Protein AF-A0A5R8QBI2-F1 (afdb_m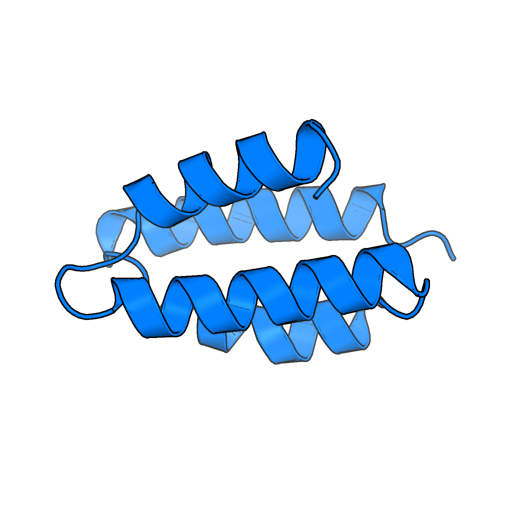onomer_lite)

pLDDT: mean 83.99, std 11.76, range [38.09, 94.25]

Structure (mmCIF, N/CA/C/O backbone):
data_AF-A0A5R8QBI2-F1
#
_entry.id   AF-A0A5R8QBI2-F1
#
loop_
_atom_site.group_PDB
_atom_site.id
_atom_site.type_symbol
_atom_site.label_atom_id
_atom_site.label_alt_id
_atom_site.label_comp_id
_atom_site.label_asym_id
_atom_site.label_entity_id
_atom_site.label_seq_id
_atom_site.pdbx_PDB_ins_code
_atom_site.Cartn_x
_atom_site.Cartn_y
_atom_site.Cartn_z
_atom_site.occupancy
_atom_site.B_iso_or_equiv
_atom_site.auth_seq_id
_atom_site.auth_comp_id
_atom_site.auth_asym_id
_atom_site.auth_atom_id
_atom_site.pdbx_PDB_model_num
ATOM 1 N N . MET A 1 1 ? 13.286 5.131 2.043 1.00 77.81 1 MET A N 1
ATOM 2 C CA . MET A 1 1 ? 12.158 5.500 1.165 1.00 77.81 1 MET A CA 1
ATOM 3 C C . MET A 1 1 ? 12.557 6.719 0.360 1.00 77.81 1 MET A C 1
ATOM 5 O O . MET A 1 1 ? 13.230 7.590 0.902 1.00 77.81 1 MET A O 1
ATOM 9 N N . ASN A 1 2 ? 12.190 6.766 -0.918 1.00 84.88 2 ASN A N 1
ATOM 10 C CA . ASN A 1 2 ? 12.261 8.005 -1.697 1.00 84.88 2 ASN A CA 1
ATOM 11 C C . ASN A 1 2 ? 11.019 8.889 -1.410 1.00 84.88 2 ASN A C 1
ATOM 13 O O . ASN A 1 2 ? 10.050 8.392 -0.831 1.00 84.88 2 ASN A O 1
ATOM 17 N N . PRO A 1 3 ? 11.010 10.175 -1.810 1.00 84.25 3 PRO A N 1
ATOM 18 C CA . PRO A 1 3 ? 9.887 11.074 -1.523 1.00 84.25 3 PRO A CA 1
ATOM 19 C C . PRO A 1 3 ? 8.526 10.588 -2.053 1.00 84.25 3 PRO A C 1
ATOM 21 O O . PRO A 1 3 ? 7.503 10.807 -1.410 1.00 84.25 3 PRO A O 1
ATOM 24 N N . GLY A 1 4 ? 8.495 9.891 -3.194 1.00 80.38 4 GLY A N 1
ATOM 25 C CA . GLY A 1 4 ? 7.258 9.329 -3.748 1.00 80.38 4 GLY A CA 1
ATOM 26 C C . GLY A 1 4 ? 6.715 8.160 -2.921 1.00 80.38 4 GLY A C 1
ATOM 27 O O . GLY A 1 4 ? 5.514 8.075 -2.676 1.00 80.38 4 GLY A O 1
ATOM 28 N N . GLN A 1 5 ? 7.603 7.293 -2.428 1.00 83.94 5 GLN A N 1
ATOM 29 C CA . GLN A 1 5 ? 7.249 6.188 -1.531 1.00 83.94 5 GLN A CA 1
ATOM 30 C C . GLN A 1 5 ? 6.709 6.701 -0.194 1.00 83.94 5 GLN A C 1
ATOM 32 O O . GLN A 1 5 ? 5.713 6.186 0.298 1.00 83.94 5 GLN A O 1
ATOM 37 N N . GLU A 1 6 ? 7.319 7.744 0.373 1.00 87.88 6 GLU A N 1
ATOM 38 C CA . GLU A 1 6 ? 6.844 8.359 1.618 1.00 87.88 6 GLU A CA 1
ATOM 39 C C . GLU A 1 6 ? 5.450 8.988 1.454 1.00 87.88 6 GLU A C 1
ATOM 41 O O . GLU A 1 6 ? 4.579 8.814 2.309 1.00 87.88 6 GLU A O 1
ATOM 46 N N . GLN A 1 7 ? 5.195 9.670 0.333 1.00 83.81 7 GLN A N 1
ATOM 47 C CA . GLN A 1 7 ? 3.865 10.204 0.026 1.00 83.81 7 GLN A CA 1
ATOM 48 C C . GLN A 1 7 ? 2.819 9.092 -0.094 1.00 83.81 7 GLN A C 1
ATOM 50 O O . GLN A 1 7 ? 1.748 9.191 0.506 1.00 83.81 7 GLN A O 1
ATOM 55 N N . PHE A 1 8 ? 3.137 8.017 -0.819 1.00 83.00 8 PHE A N 1
ATOM 56 C CA . PHE A 1 8 ? 2.234 6.877 -0.965 1.00 83.00 8 PHE A CA 1
ATOM 57 C C . PHE A 1 8 ? 1.995 6.153 0.365 1.00 83.00 8 PHE A C 1
ATOM 59 O O . PHE A 1 8 ? 0.865 5.778 0.669 1.00 83.00 8 PHE A O 1
ATOM 66 N N . PHE A 1 9 ? 3.034 6.012 1.190 1.00 89.50 9 PHE A N 1
ATOM 67 C CA . PHE A 1 9 ? 2.929 5.447 2.530 1.00 89.50 9 PHE A CA 1
ATOM 68 C C . PHE A 1 9 ? 1.915 6.215 3.376 1.00 89.50 9 PHE A C 1
ATOM 70 O O . PHE A 1 9 ? 0.946 5.637 3.863 1.00 89.50 9 PHE A O 1
ATOM 77 N N . ASN A 1 10 ? 2.100 7.531 3.499 1.00 90.25 10 ASN A N 1
ATOM 78 C CA . ASN A 1 10 ? 1.210 8.381 4.288 1.00 90.25 10 ASN A CA 1
ATOM 79 C C . ASN A 1 10 ? -0.224 8.370 3.742 1.00 90.25 10 ASN A C 1
ATOM 81 O O . ASN A 1 10 ? -1.177 8.355 4.520 1.00 90.25 10 ASN A O 1
ATOM 85 N N . PHE A 1 11 ? -0.374 8.327 2.415 1.00 86.81 11 PHE A N 1
ATOM 86 C CA . PHE A 1 11 ? -1.669 8.206 1.755 1.00 86.81 11 PHE A CA 1
ATOM 87 C C . PHE A 1 11 ? -2.385 6.908 2.152 1.00 86.81 11 PHE A C 1
ATOM 89 O O . PHE A 1 11 ? -3.484 6.967 2.696 1.00 86.81 11 PHE A O 1
ATOM 96 N N . ILE A 1 12 ? -1.752 5.743 1.967 1.00 86.12 12 ILE A N 1
ATOM 97 C CA . ILE A 1 12 ? -2.359 4.447 2.305 1.00 86.12 12 ILE A CA 1
ATOM 98 C C . ILE A 1 12 ? -2.657 4.350 3.800 1.00 86.12 12 ILE A C 1
ATOM 100 O O . ILE A 1 12 ? -3.757 3.939 4.165 1.00 86.12 12 ILE A O 1
ATOM 104 N N . MET A 1 13 ? -1.736 4.785 4.665 1.00 91.81 13 MET A N 1
ATOM 105 C CA . MET A 1 13 ? -1.933 4.768 6.118 1.00 91.81 13 MET A CA 1
ATOM 106 C C . MET A 1 13 ? -3.156 5.585 6.568 1.00 91.81 13 MET A C 1
ATOM 108 O O . MET A 1 13 ? -3.777 5.230 7.567 1.00 91.81 13 MET A O 1
ATOM 112 N N . GLY A 1 14 ? -3.565 6.616 5.818 1.00 91.31 14 GLY A N 1
ATOM 113 C CA . GLY A 1 14 ? -4.808 7.360 6.069 1.00 91.31 14 GLY A CA 1
ATOM 114 C C . GLY A 1 14 ? -6.097 6.560 5.813 1.00 91.31 14 GLY A C 1
ATOM 115 O O . GLY A 1 14 ? -7.142 6.850 6.405 1.00 91.31 14 GLY A O 1
ATOM 116 N N . PHE A 1 15 ? -6.025 5.524 4.975 1.00 91.56 15 PHE A N 1
ATOM 117 C CA . PHE A 1 15 ? -7.156 4.673 4.584 1.00 91.56 15 PHE A CA 1
ATOM 118 C C . PHE A 1 15 ? -7.174 3.307 5.273 1.00 91.56 15 PHE A C 1
ATOM 120 O O . PHE A 1 15 ? -8.152 2.564 5.144 1.00 91.56 15 PHE A O 1
ATOM 127 N N . VAL A 1 16 ? -6.119 2.972 6.016 1.00 93.88 16 VAL A N 1
ATOM 128 C CA . VAL A 1 16 ? -6.031 1.735 6.795 1.00 93.88 16 VAL A CA 1
ATOM 129 C C . VAL A 1 16 ? -7.115 1.714 7.875 1.00 93.88 16 VAL A C 1
ATOM 131 O O . VAL A 1 16 ? -7.433 2.725 8.507 1.00 93.88 16 VAL A O 1
ATOM 134 N N . ALA A 1 17 ? -7.738 0.551 8.051 1.00 92.81 17 ALA A N 1
ATOM 135 C CA . ALA A 1 17 ? -8.702 0.340 9.119 1.00 92.81 17 ALA A CA 1
ATOM 136 C C . ALA A 1 17 ? -7.988 0.302 10.486 1.00 92.81 17 ALA A C 1
ATOM 138 O O . ALA A 1 17 ? -6.886 -0.245 10.571 1.00 92.81 17 ALA A O 1
ATOM 139 N N . PRO A 1 18 ? -8.610 0.820 11.561 1.00 91.12 18 PRO A N 1
ATOM 140 C CA . PRO A 1 18 ? -8.014 0.781 12.894 1.00 91.12 18 PRO A CA 1
ATOM 141 C C . PRO A 1 18 ? -7.614 -0.640 13.313 1.00 91.12 18 PRO A C 1
ATOM 143 O O . PRO A 1 18 ? -8.404 -1.575 13.172 1.00 91.12 18 PRO A O 1
ATOM 146 N N . GLY A 1 19 ? -6.401 -0.805 13.841 1.00 92.81 19 GLY A N 1
ATOM 147 C CA . GLY A 1 19 ? -5.840 -2.096 14.258 1.00 92.81 19 GLY A CA 1
ATOM 148 C C . GLY A 1 19 ? -5.083 -2.860 13.163 1.00 92.81 19 GLY A C 1
ATOM 149 O O . GLY A 1 19 ? -4.553 -3.941 13.430 1.00 92.81 19 GLY A O 1
ATOM 150 N N . ASN A 1 20 ? -5.013 -2.322 11.942 1.00 94.25 20 ASN A N 1
ATOM 151 C CA . ASN A 1 20 ? -4.250 -2.893 10.827 1.00 94.25 20 ASN A CA 1
ATOM 152 C C . ASN A 1 20 ? -2.990 -2.086 10.465 1.00 94.25 20 ASN A C 1
ATOM 154 O O . ASN A 1 20 ? -2.301 -2.445 9.512 1.00 94.25 20 ASN A O 1
ATOM 158 N N . GLU A 1 21 ? -2.663 -1.027 11.207 1.00 92.44 21 GLU A N 1
ATOM 159 C CA . GLU A 1 21 ? -1.592 -0.069 10.902 1.00 92.44 21 GLU A CA 1
ATOM 160 C C . GLU A 1 21 ? -0.226 -0.747 10.782 1.00 92.44 21 GLU A C 1
ATOM 162 O O . GLU A 1 21 ? 0.502 -0.523 9.817 1.00 92.44 21 GLU A O 1
ATOM 167 N N . GLU A 1 22 ? 0.112 -1.620 11.731 1.00 93.62 22 GLU A N 1
ATOM 168 C CA . GLU A 1 22 ? 1.392 -2.334 11.728 1.00 93.62 22 GLU A CA 1
ATOM 169 C C . GLU A 1 22 ? 1.502 -3.296 10.538 1.00 93.62 22 GLU A C 1
ATOM 171 O O . GLU A 1 22 ? 2.518 -3.326 9.845 1.00 93.62 22 GLU A O 1
ATOM 176 N N . LYS A 1 23 ? 0.424 -4.031 10.240 1.00 93.12 23 LYS A N 1
ATOM 177 C CA . LYS A 1 23 ? 0.374 -4.944 9.089 1.00 93.12 23 LYS A CA 1
ATOM 178 C C . LYS A 1 23 ? 0.487 -4.187 7.772 1.00 93.12 23 LYS A C 1
ATOM 180 O O . LYS A 1 23 ? 1.196 -4.634 6.877 1.00 93.12 23 LYS A O 1
ATOM 185 N N . ALA A 1 24 ? -0.202 -3.053 7.657 1.00 91.81 24 ALA A N 1
ATOM 186 C CA . ALA A 1 24 ? -0.143 -2.208 6.473 1.00 91.81 24 ALA A CA 1
ATOM 187 C C . ALA A 1 24 ? 1.259 -1.628 6.281 1.00 91.81 24 ALA A C 1
ATOM 189 O O . ALA A 1 24 ? 1.772 -1.643 5.165 1.00 91.81 24 ALA A O 1
ATOM 190 N N . LYS A 1 25 ? 1.909 -1.201 7.370 1.00 93.00 25 LYS A N 1
ATOM 191 C CA . LYS A 1 25 ? 3.284 -0.705 7.338 1.00 93.00 25 LYS A CA 1
ATOM 192 C C . LYS A 1 25 ? 4.262 -1.752 6.803 1.00 93.00 25 LYS A C 1
ATOM 194 O O . LYS A 1 25 ? 4.958 -1.451 5.841 1.00 93.00 25 LYS A O 1
ATOM 199 N N . ILE A 1 26 ? 4.278 -2.958 7.377 1.00 93.75 26 ILE A N 1
ATOM 200 C CA . ILE A 1 26 ? 5.170 -4.051 6.936 1.00 93.75 26 ILE A CA 1
ATOM 201 C C . ILE A 1 26 ? 4.970 -4.327 5.443 1.00 93.75 26 ILE A C 1
ATOM 203 O O . ILE A 1 26 ? 5.917 -4.435 4.673 1.00 93.75 26 ILE A O 1
ATOM 207 N N . LEU A 1 27 ? 3.712 -4.380 5.019 1.00 91.06 27 LEU A N 1
ATOM 208 C CA . LEU A 1 27 ? 3.355 -4.746 3.659 1.00 91.06 27 LEU A CA 1
ATOM 209 C C . LEU A 1 27 ? 3.716 -3.651 2.635 1.00 91.06 27 LEU A C 1
ATOM 211 O O . LEU A 1 27 ? 4.112 -3.961 1.512 1.00 91.06 27 LEU A O 1
ATOM 215 N N . LEU A 1 28 ? 3.637 -2.375 3.024 1.00 90.31 28 LEU A N 1
ATOM 216 C CA . LEU A 1 28 ? 4.143 -1.254 2.226 1.00 90.31 28 LEU A CA 1
ATOM 217 C C . LEU A 1 28 ? 5.677 -1.227 2.182 1.00 90.31 28 LEU A C 1
ATOM 219 O O . LEU A 1 28 ? 6.243 -0.953 1.126 1.00 90.31 28 LEU A O 1
ATOM 223 N N . GLU A 1 29 ? 6.351 -1.535 3.292 1.00 91.19 29 GLU A N 1
ATOM 224 C CA . GLU A 1 29 ? 7.814 -1.650 3.343 1.00 91.19 29 GLU A CA 1
ATOM 225 C C . GLU A 1 29 ? 8.326 -2.750 2.399 1.00 91.19 29 GLU A C 1
ATOM 227 O O . GLU A 1 29 ? 9.255 -2.490 1.633 1.00 91.19 29 GLU A O 1
ATOM 232 N N . ASP A 1 30 ? 7.663 -3.911 2.358 1.00 90.19 30 ASP A N 1
ATOM 233 C CA . ASP A 1 30 ? 7.956 -4.988 1.400 1.00 90.19 30 ASP A CA 1
ATOM 234 C C . ASP A 1 30 ? 7.783 -4.519 -0.055 1.00 90.19 30 ASP A C 1
ATOM 236 O O . ASP A 1 30 ? 8.626 -4.792 -0.913 1.00 90.19 30 ASP A O 1
ATOM 240 N N . CYS A 1 31 ? 6.719 -3.759 -0.347 1.00 87.12 31 CYS A N 1
ATOM 241 C CA . CYS A 1 31 ? 6.510 -3.185 -1.679 1.00 87.12 31 CYS A CA 1
ATOM 242 C C . CYS A 1 31 ? 7.631 -2.211 -2.062 1.00 87.12 31 CYS A C 1
ATOM 244 O O . CYS A 1 31 ? 8.116 -2.231 -3.192 1.00 87.12 31 CYS A O 1
ATOM 246 N N . PHE A 1 32 ? 8.058 -1.351 -1.137 1.00 88.69 32 PHE A N 1
ATOM 247 C CA . PHE A 1 32 ? 9.122 -0.384 -1.398 1.00 88.69 32 PHE A CA 1
ATOM 248 C C . PHE A 1 32 ? 10.493 -1.040 -1.542 1.00 88.69 32 PHE A C 1
ATOM 250 O O . PHE A 1 32 ? 11.303 -0.554 -2.333 1.00 88.69 32 PHE A O 1
ATOM 257 N N . ALA A 1 33 ? 10.744 -2.134 -0.820 1.00 89.88 33 ALA A N 1
ATOM 258 C CA . ALA A 1 33 ? 11.934 -2.954 -1.005 1.00 89.88 33 ALA A CA 1
ATOM 259 C C . ALA A 1 33 ? 11.974 -3.533 -2.428 1.00 89.88 33 ALA A C 1
ATOM 261 O O . ALA A 1 33 ? 12.960 -3.304 -3.130 1.00 89.88 33 ALA A O 1
ATOM 262 N N . ALA A 1 34 ? 10.868 -4.132 -2.888 1.00 87.81 34 ALA A N 1
ATOM 263 C CA . ALA A 1 34 ? 10.732 -4.651 -4.251 1.00 87.81 34 ALA A CA 1
ATOM 264 C C . ALA A 1 34 ? 10.853 -3.551 -5.329 1.00 87.81 34 ALA A C 1
ATOM 266 O O . ALA A 1 34 ? 11.343 -3.761 -6.436 1.00 87.81 34 ALA A O 1
ATOM 267 N N . GLN A 1 35 ? 10.406 -2.326 -5.045 1.00 83.62 35 GLN A N 1
ATOM 268 C CA . GLN A 1 35 ? 10.613 -1.207 -5.973 1.00 83.62 35 GLN A CA 1
ATOM 269 C C . GLN A 1 35 ? 12.081 -0.780 -6.043 1.00 83.62 35 GLN A C 1
ATOM 271 O O . GLN A 1 35 ? 12.559 -0.391 -7.105 1.00 83.62 35 GLN A O 1
ATOM 276 N N . ASN A 1 36 ? 12.789 -0.822 -4.915 1.00 86.56 36 ASN A N 1
ATOM 277 C CA . ASN A 1 36 ? 14.175 -0.379 -4.822 1.00 86.56 36 ASN A CA 1
ATOM 278 C C . ASN A 1 36 ? 15.167 -1.412 -5.379 1.00 86.56 36 ASN A C 1
ATOM 280 O O . ASN A 1 36 ? 16.219 -1.026 -5.881 1.00 86.56 36 ASN A O 1
ATOM 284 N N . ASP A 1 37 ? 14.844 -2.703 -5.294 1.00 87.75 37 ASP A N 1
ATOM 285 C CA . ASP A 1 37 ? 15.642 -3.782 -5.891 1.00 87.75 37 ASP A CA 1
ATOM 286 C C . ASP A 1 37 ? 15.298 -4.052 -7.372 1.00 87.75 37 ASP A C 1
ATOM 288 O O . ASP A 1 37 ? 16.017 -4.790 -8.047 1.00 87.75 37 ASP A O 1
ATOM 292 N N . GLY A 1 38 ? 14.240 -3.417 -7.891 1.00 84.81 38 GLY A N 1
ATOM 293 C CA . GLY A 1 38 ? 13.779 -3.571 -9.270 1.00 84.81 38 GLY A CA 1
ATOM 294 C C . GLY A 1 38 ? 12.944 -4.831 -9.527 1.00 84.81 38 GLY A C 1
ATOM 295 O O . GLY A 1 38 ? 12.736 -5.183 -10.685 1.00 84.81 38 GLY A O 1
ATOM 296 N N . THR A 1 39 ? 12.458 -5.511 -8.485 1.00 84.44 39 THR A N 1
AT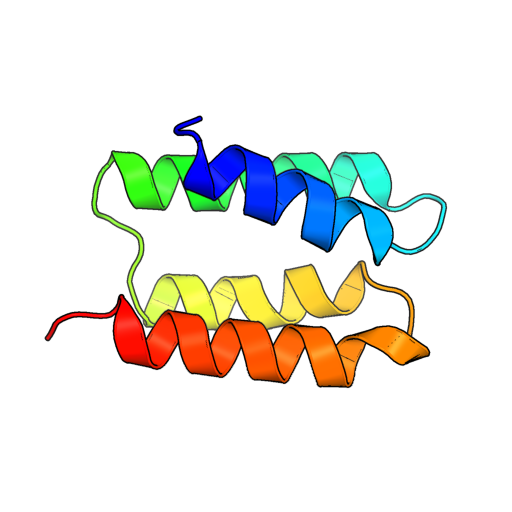OM 297 C CA . THR A 1 39 ? 11.622 -6.723 -8.575 1.00 84.44 39 THR A CA 1
ATOM 298 C C . THR A 1 39 ? 10.122 -6.454 -8.446 1.00 84.44 39 THR A C 1
ATOM 300 O O . THR A 1 39 ? 9.320 -7.388 -8.481 1.00 84.44 39 THR A O 1
ATOM 303 N N . PHE A 1 40 ? 9.710 -5.188 -8.339 1.00 83.50 40 PHE A N 1
ATOM 304 C CA . PHE A 1 40 ? 8.303 -4.787 -8.324 1.00 83.50 40 PHE A CA 1
ATOM 305 C C . PHE A 1 40 ? 7.645 -5.002 -9.697 1.00 83.50 40 PHE A C 1
ATOM 307 O O . PHE A 1 40 ? 7.543 -4.089 -10.516 1.00 83.50 40 PHE A O 1
ATOM 314 N N . SER A 1 41 ? 7.218 -6.238 -9.952 1.00 83.12 41 SER A N 1
ATOM 315 C CA . SER A 1 41 ? 6.561 -6.668 -11.187 1.00 83.12 41 SER A CA 1
ATOM 316 C C . SER A 1 41 ? 5.032 -6.584 -11.098 1.00 83.12 41 SER A C 1
ATOM 318 O O . SER A 1 41 ? 4.457 -6.420 -10.019 1.00 83.12 41 SER A O 1
ATOM 320 N N . ALA A 1 42 ? 4.351 -6.752 -12.238 1.00 80.88 42 ALA A N 1
ATOM 321 C CA . ALA A 1 42 ? 2.896 -6.924 -12.257 1.00 80.88 42 ALA A CA 1
ATOM 322 C C . ALA A 1 42 ? 2.442 -8.114 -11.401 1.00 80.88 42 ALA A C 1
ATOM 324 O O . ALA A 1 42 ? 1.479 -7.984 -10.657 1.00 80.88 42 ALA A O 1
ATOM 325 N N . GLU A 1 43 ? 3.160 -9.237 -11.446 1.00 84.75 43 GLU A N 1
ATOM 326 C CA . GLU A 1 43 ? 2.832 -10.433 -10.658 1.00 84.75 43 GLU A CA 1
ATOM 327 C C . GLU A 1 43 ? 2.948 -10.157 -9.152 1.00 84.75 43 GLU A C 1
ATOM 329 O O . GLU A 1 43 ? 2.099 -10.578 -8.363 1.00 84.75 43 GLU A O 1
ATOM 334 N N . PHE A 1 44 ? 3.972 -9.398 -8.744 1.00 84.94 44 PHE A N 1
ATOM 335 C CA . PHE A 1 44 ? 4.114 -8.952 -7.361 1.00 84.94 44 PHE A CA 1
ATOM 336 C C . PHE A 1 44 ? 2.946 -8.045 -6.953 1.00 84.94 44 PHE A C 1
ATOM 338 O O . PHE A 1 44 ? 2.353 -8.230 -5.885 1.00 84.94 44 PHE A O 1
ATOM 345 N N . LEU A 1 45 ? 2.572 -7.101 -7.823 1.00 83.06 45 LEU A N 1
ATOM 346 C CA . LEU A 1 45 ? 1.437 -6.212 -7.600 1.00 83.06 45 LEU A CA 1
ATOM 347 C C . LEU A 1 45 ? 0.119 -6.994 -7.479 1.00 83.06 45 LEU A C 1
ATOM 349 O O . LEU A 1 45 ? -0.659 -6.735 -6.560 1.00 83.06 45 LEU A O 1
ATOM 353 N N . GLU A 1 46 ? -0.131 -7.977 -8.343 1.00 84.75 46 GLU A N 1
ATOM 354 C CA . GLU A 1 46 ? -1.317 -8.840 -8.284 1.00 84.75 46 GLU A CA 1
ATOM 355 C C . GLU A 1 46 ? -1.365 -9.656 -6.986 1.00 84.75 46 GLU A C 1
ATOM 357 O O . GLU A 1 46 ? -2.422 -9.769 -6.362 1.00 84.75 46 GLU A O 1
ATOM 362 N N . ALA A 1 47 ? -0.219 -10.167 -6.527 1.00 88.19 47 ALA A N 1
ATOM 363 C CA . ALA A 1 47 ? -0.126 -10.936 -5.288 1.00 88.19 47 ALA A CA 1
ATOM 364 C C . ALA A 1 47 ? -0.354 -10.084 -4.026 1.00 88.19 47 ALA A C 1
ATOM 366 O O . ALA A 1 47 ? -0.864 -10.587 -3.015 1.00 88.19 47 ALA A O 1
ATOM 367 N N . ILE A 1 48 ? 0.033 -8.804 -4.054 1.00 86.62 48 ILE A N 1
ATOM 368 C CA . ILE A 1 48 ? -0.023 -7.920 -2.883 1.00 86.62 48 ILE A CA 1
ATOM 369 C C . ILE A 1 48 ? -1.298 -7.069 -2.813 1.00 86.62 48 ILE A C 1
ATOM 371 O O . ILE A 1 48 ? -1.775 -6.778 -1.715 1.00 86.62 48 ILE A O 1
ATOM 375 N N . SER A 1 49 ? -1.915 -6.754 -3.955 1.00 86.31 49 SER A N 1
ATOM 376 C CA . SER A 1 49 ? -3.176 -6.002 -4.060 1.00 86.31 49 SER A CA 1
ATOM 377 C C . SER A 1 49 ? -4.299 -6.497 -3.141 1.00 86.31 49 SER A C 1
ATOM 379 O O . SER A 1 49 ? -4.813 -5.692 -2.359 1.00 86.31 49 SER A O 1
ATOM 381 N N . PRO A 1 50 ? -4.680 -7.793 -3.128 1.00 90.00 50 PRO A N 1
ATOM 382 C CA . PRO A 1 50 ? -5.747 -8.266 -2.245 1.00 90.00 50 PRO A CA 1
ATOM 383 C C . PRO A 1 50 ? -5.386 -8.128 -0.760 1.00 90.00 50 PRO A C 1
ATOM 385 O O . PRO A 1 50 ? -6.273 -7.932 0.070 1.00 90.00 50 PRO A O 1
ATOM 388 N N . LYS A 1 51 ? -4.092 -8.183 -0.415 1.00 91.06 51 LYS A N 1
ATOM 389 C CA . LYS A 1 51 ? -3.623 -8.012 0.963 1.00 91.06 51 LYS A CA 1
ATOM 390 C C . LYS A 1 51 ? -3.711 -6.554 1.406 1.00 91.06 51 LYS A C 1
ATOM 392 O O . LYS A 1 51 ? -4.180 -6.311 2.510 1.00 91.06 51 LYS A O 1
ATOM 397 N N . ILE A 1 52 ? -3.333 -5.598 0.549 1.00 87.69 52 ILE A N 1
ATOM 398 C CA . ILE A 1 52 ? -3.527 -4.164 0.822 1.00 87.69 52 ILE A CA 1
ATOM 399 C C . ILE A 1 52 ? -5.014 -3.886 1.019 1.00 87.69 52 ILE A C 1
ATOM 401 O O . ILE A 1 52 ? -5.399 -3.378 2.067 1.00 87.69 52 ILE A O 1
ATOM 405 N N . LEU A 1 53 ? -5.863 -4.300 0.073 1.00 89.19 53 LEU A N 1
ATOM 406 C CA . LEU A 1 53 ? -7.307 -4.057 0.135 1.00 89.19 53 LEU A CA 1
ATOM 407 C C . LEU A 1 53 ? -7.967 -4.652 1.386 1.00 89.19 53 LEU A C 1
ATOM 409 O O . LEU A 1 53 ? -8.920 -4.073 1.898 1.00 89.19 53 LEU A O 1
ATOM 413 N N . ALA A 1 54 ? -7.472 -5.774 1.913 1.00 92.38 54 ALA A N 1
ATOM 414 C CA . ALA A 1 54 ? -7.992 -6.369 3.145 1.00 92.38 54 ALA A CA 1
ATOM 415 C C . ALA A 1 54 ? -7.724 -5.522 4.404 1.00 92.38 54 ALA A C 1
ATOM 417 O O . ALA A 1 54 ? -8.451 -5.656 5.387 1.00 92.38 54 ALA A O 1
ATOM 418 N N . LEU A 1 55 ? -6.704 -4.658 4.382 1.00 92.00 55 LEU A N 1
ATOM 419 C CA . LEU A 1 55 ? -6.280 -3.848 5.528 1.00 92.00 55 LEU A CA 1
ATOM 420 C C . LEU A 1 55 ? -6.947 -2.466 5.572 1.00 92.00 55 LEU A C 1
ATOM 422 O O . LEU A 1 55 ? -6.889 -1.794 6.602 1.00 92.00 55 LEU A O 1
ATOM 426 N N . LEU A 1 56 ? -7.591 -2.049 4.482 1.00 91.62 56 LEU A N 1
ATOM 427 C CA . LEU A 1 56 ? -8.243 -0.745 4.355 1.00 91.62 56 LEU A CA 1
ATOM 428 C C . LEU A 1 56 ? -9.663 -0.744 4.917 1.00 91.62 56 LEU A C 1
ATOM 430 O O . LEU A 1 56 ? -10.337 -1.777 4.967 1.00 91.62 56 LEU A O 1
ATOM 434 N N . LYS A 1 57 ? -10.153 0.450 5.262 1.00 91.25 57 LYS A N 1
ATOM 435 C CA . LYS A 1 57 ? -11.580 0.671 5.527 1.00 91.25 57 LYS A CA 1
ATOM 436 C C . LYS A 1 57 ? -12.384 0.348 4.268 1.00 91.25 57 LYS A C 1
ATOM 438 O O . LYS A 1 57 ? -11.989 0.725 3.166 1.00 91.25 57 LYS A O 1
ATOM 443 N N . GLU A 1 58 ? -13.523 -0.321 4.444 1.00 89.56 58 GLU A N 1
ATOM 444 C CA . GLU A 1 58 ? -14.418 -0.762 3.359 1.00 89.56 58 GLU A CA 1
ATOM 445 C C . GLU A 1 58 ? -14.728 0.356 2.352 1.00 89.56 58 GLU A C 1
ATOM 447 O O . GLU A 1 58 ? -14.642 0.142 1.145 1.00 89.56 58 GLU A O 1
ATOM 452 N N . GLU A 1 59 ? -14.999 1.565 2.847 1.00 91.19 59 GLU A N 1
ATOM 453 C CA . GLU A 1 59 ? -15.362 2.735 2.038 1.00 91.19 59 GLU A CA 1
ATOM 454 C C . GLU A 1 59 ? -14.248 3.222 1.093 1.00 91.19 59 GLU A C 1
ATOM 456 O O . GLU A 1 59 ? -14.539 3.849 0.077 1.00 91.19 59 GLU A O 1
ATOM 461 N N . HIS A 1 60 ? -12.986 2.882 1.369 1.00 90.19 60 HIS A N 1
ATOM 462 C CA . HIS A 1 60 ? -11.829 3.331 0.588 1.00 90.19 60 HIS A CA 1
ATOM 463 C C . HIS A 1 60 ? -11.226 2.238 -0.301 1.00 90.19 60 HIS A C 1
ATOM 465 O O . HIS A 1 60 ? -10.340 2.515 -1.109 1.00 90.19 60 HIS A O 1
ATOM 471 N N . LYS A 1 61 ? -11.709 0.990 -0.208 1.00 89.19 61 LYS A N 1
ATOM 472 C CA . LYS A 1 61 ? -11.163 -0.136 -0.988 1.00 89.19 61 LYS A CA 1
ATOM 473 C C . LYS A 1 61 ? -11.267 0.093 -2.494 1.00 89.19 61 LYS A C 1
ATOM 475 O O . LYS A 1 61 ? -10.317 -0.185 -3.220 1.00 89.19 61 LYS A O 1
ATOM 480 N N . ALA A 1 62 ? -12.403 0.606 -2.965 1.00 87.75 62 ALA A N 1
ATOM 481 C CA . ALA A 1 62 ? -12.619 0.866 -4.387 1.00 87.75 62 ALA A CA 1
ATOM 482 C C . ALA A 1 62 ? -11.682 1.962 -4.924 1.00 87.75 62 ALA A C 1
ATOM 484 O O . ALA A 1 62 ? -11.101 1.805 -5.997 1.00 87.75 62 ALA A O 1
ATOM 485 N N . GLU A 1 63 ? -11.501 3.038 -4.154 1.00 86.38 63 GLU A N 1
ATOM 486 C CA . GLU A 1 63 ? -10.625 4.158 -4.507 1.00 86.38 63 GLU A CA 1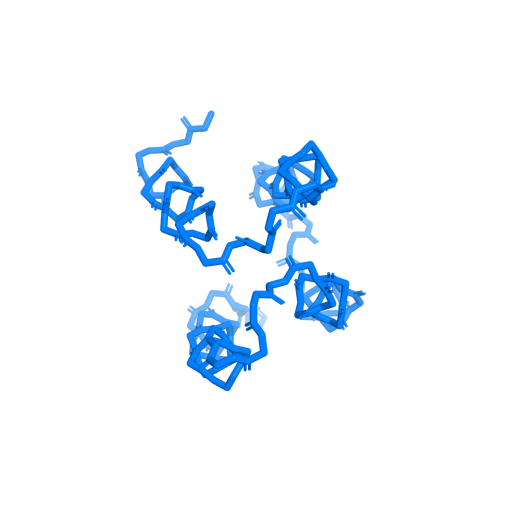
ATOM 487 C C . GLU A 1 63 ? -9.161 3.719 -4.564 1.00 86.38 63 GLU A C 1
ATOM 489 O O . GLU A 1 63 ? -8.489 3.909 -5.578 1.00 86.38 63 GLU A O 1
ATOM 494 N N . VAL A 1 64 ? -8.681 3.042 -3.518 1.00 85.44 64 VAL A N 1
ATOM 495 C CA . VAL A 1 64 ? -7.297 2.566 -3.482 1.00 85.44 64 VAL A CA 1
ATOM 496 C C . VAL A 1 64 ? -7.040 1.527 -4.570 1.00 85.44 64 VAL A C 1
ATOM 498 O O . VAL A 1 64 ? -5.988 1.576 -5.204 1.00 85.44 64 VAL A O 1
ATOM 501 N N . LYS A 1 65 ? -8.002 0.646 -4.875 1.00 84.75 65 LYS A N 1
ATOM 502 C CA . LYS A 1 65 ? -7.872 -0.286 -6.003 1.00 84.75 65 LYS A CA 1
ATOM 503 C C . LYS A 1 65 ? -7.664 0.452 -7.330 1.00 84.75 65 LYS A C 1
ATOM 505 O O . LYS A 1 65 ? -6.771 0.083 -8.085 1.00 84.75 65 LYS A O 1
ATOM 510 N N . ALA A 1 66 ? -8.453 1.490 -7.608 1.00 84.88 66 ALA A N 1
ATOM 511 C CA . ALA A 1 66 ? -8.317 2.262 -8.843 1.00 84.88 66 ALA A CA 1
ATOM 512 C C . ALA A 1 66 ? -6.941 2.943 -8.947 1.00 84.88 66 ALA A C 1
ATOM 514 O O . ALA A 1 66 ? -6.321 2.933 -10.010 1.00 84.88 66 ALA A O 1
ATOM 515 N N . ILE A 1 67 ? -6.432 3.470 -7.829 1.00 80.19 67 ILE A N 1
ATOM 516 C CA . ILE A 1 67 ? -5.091 4.066 -7.753 1.00 80.19 67 ILE A CA 1
ATOM 517 C C . ILE A 1 67 ? -4.018 3.006 -8.016 1.00 80.19 67 ILE A C 1
ATOM 519 O O . ILE A 1 67 ? -3.103 3.250 -8.798 1.00 80.19 67 ILE A O 1
ATOM 523 N N . MET A 1 68 ? -4.137 1.819 -7.417 1.00 77.94 68 MET A N 1
ATOM 524 C CA . MET A 1 68 ? -3.199 0.715 -7.639 1.00 77.94 68 MET A CA 1
ATOM 525 C C . MET A 1 68 ? -3.202 0.231 -9.095 1.00 77.94 68 MET A C 1
ATOM 527 O O 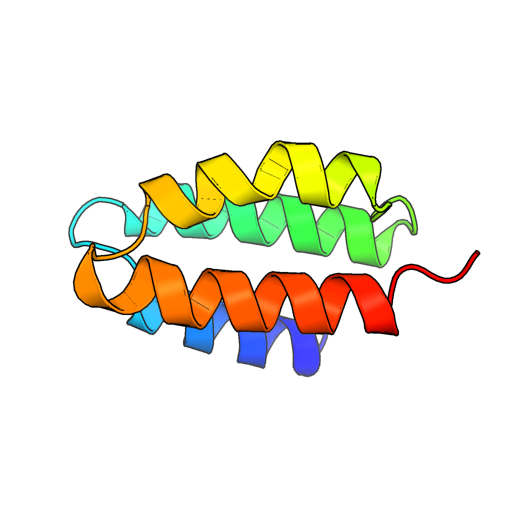. MET A 1 68 ? -2.128 0.035 -9.662 1.00 77.94 68 MET A O 1
ATOM 531 N N . ASP A 1 69 ? -4.375 0.108 -9.724 1.00 77.25 69 ASP A N 1
ATOM 532 C CA . ASP A 1 69 ? -4.507 -0.270 -11.138 1.00 77.25 69 ASP A CA 1
ATOM 533 C C . ASP A 1 69 ? -3.856 0.786 -12.060 1.00 77.25 69 ASP A C 1
ATOM 535 O O . ASP A 1 69 ? -3.169 0.450 -13.033 1.00 77.25 69 ASP A O 1
ATOM 539 N N . GLN A 1 70 ? -4.018 2.075 -11.734 1.00 71.50 70 GLN A N 1
ATOM 540 C CA . GLN A 1 70 ? -3.400 3.180 -12.471 1.00 71.50 70 GLN A CA 1
ATOM 541 C C . GLN A 1 70 ? -1.874 3.215 -12.284 1.00 71.50 70 GLN A C 1
ATOM 543 O O . GLN A 1 70 ? -1.139 3.431 -13.249 1.00 71.50 70 GLN A O 1
ATOM 548 N N . PHE A 1 71 ? -1.386 2.960 -11.067 1.00 66.75 71 PHE A N 1
ATOM 549 C CA . PHE A 1 71 ? 0.045 2.885 -10.768 1.00 66.75 71 PHE A CA 1
ATOM 550 C C . PHE A 1 71 ? 0.712 1.684 -11.443 1.00 66.75 71 PHE A C 1
ATOM 552 O O . PHE A 1 71 ? 1.781 1.844 -12.033 1.00 66.75 71 PHE A O 1
ATOM 559 N N . GLY A 1 72 ? 0.077 0.509 -11.407 1.00 62.94 72 GLY A N 1
ATOM 560 C CA . GLY A 1 72 ? 0.557 -0.696 -12.084 1.00 62.94 72 GLY A CA 1
ATOM 561 C C . GLY A 1 72 ? 0.664 -0.500 -13.592 1.00 62.94 72 GLY A C 1
ATOM 562 O O . GLY A 1 72 ? 1.691 -0.803 -14.186 1.00 62.94 72 GLY A O 1
ATOM 563 N N . SER A 1 73 ? -0.340 0.123 -14.205 1.00 59.88 73 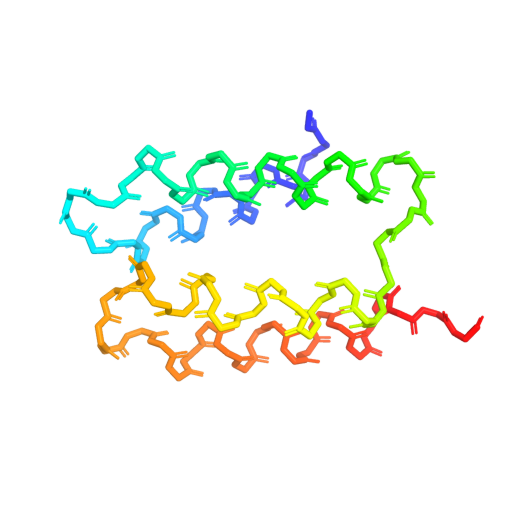SER A N 1
ATOM 564 C CA . SER A 1 73 ? -0.338 0.387 -15.650 1.00 59.88 73 SER A CA 1
ATOM 565 C C . SER A 1 73 ? 0.721 1.411 -16.095 1.00 59.88 73 SER A C 1
ATOM 567 O O . SER A 1 73 ? 1.095 1.424 -17.265 1.00 59.88 73 SER A O 1
ATOM 569 N N . GLY A 1 74 ? 1.193 2.279 -15.189 1.00 55.78 74 GLY A N 1
ATOM 570 C CA . GLY A 1 74 ? 2.190 3.319 -15.477 1.00 55.78 74 GLY A CA 1
ATOM 571 C C . GLY A 1 74 ? 3.638 2.971 -15.104 1.00 55.78 74 GLY A C 1
ATOM 572 O O . GLY A 1 74 ? 4.556 3.523 -15.706 1.00 55.78 74 GLY A O 1
ATOM 573 N N . HIS A 1 75 ? 3.855 2.073 -14.135 1.00 52.00 75 HIS A N 1
ATOM 574 C CA . HIS A 1 75 ? 5.188 1.682 -13.645 1.00 52.00 75 HIS A CA 1
ATOM 575 C C . HIS A 1 75 ? 5.585 0.236 -13.960 1.00 52.00 75 HIS A C 1
ATOM 577 O O . HIS A 1 75 ? 6.772 -0.078 -13.886 1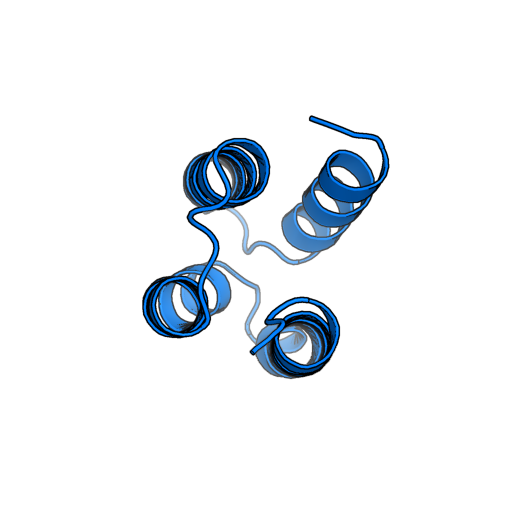.00 52.00 75 HIS A O 1
ATOM 583 N N . VAL A 1 76 ? 4.651 -0.634 -14.361 1.00 48.81 76 VAL A N 1
ATOM 584 C CA . VAL A 1 76 ? 5.009 -1.919 -14.972 1.00 48.81 76 VAL A CA 1
ATOM 585 C C . VAL A 1 76 ? 5.406 -1.628 -16.417 1.00 48.81 76 VAL A C 1
ATOM 587 O O . VAL A 1 76 ? 4.601 -1.677 -17.346 1.00 48.81 76 VAL A O 1
ATOM 590 N N . SER A 1 77 ? 6.667 -1.243 -16.601 1.00 39.72 77 SER A N 1
ATOM 591 C CA . SER A 1 77 ? 7.271 -1.263 -17.929 1.00 39.72 77 SER A CA 1
ATOM 592 C C . SER A 1 77 ? 7.378 -2.719 -18.388 1.00 39.72 77 SER A C 1
ATOM 594 O O . SER A 1 77 ? 7.720 -3.592 -17.591 1.00 39.72 77 SER A O 1
ATOM 596 N N . LYS A 1 78 ? 7.021 -2.956 -19.655 1.00 38.09 78 LYS A N 1
ATOM 597 C CA . LYS A 1 78 ? 7.237 -4.220 -20.372 1.00 38.09 78 LYS A CA 1
ATOM 598 C C . LYS A 1 78 ? 8.674 -4.716 -20.263 1.00 38.09 78 LYS A C 1
ATOM 600 O O . LYS A 1 78 ? 9.581 -3.854 -20.288 1.00 38.09 78 LYS A O 1
#

Organism: NCBI:txid2579976

Foldseek 3Di:
DPPVLVVVLVVLLVFFDPPCNVVLVVLSVVCVVCVVVVNNAPVVLVVSLVVSLVGGDPVCSVVVSVVSVVCNVVPRDD

Secondary structure (DSSP, 8-state):
--HHHHHHHHHHHHHBPTT-HHHHHHHHHHHHHHHHHT---HHHHHHHHHHHHHHB-GGGHHHHHHHHHHHHHHH---

Sequence (78 aa):
MNPGQEQFFNFIMGFVAPGNEEKAKILLEDCFAAQNDGTFSAEFLEAISPKILALLKEEHKAEVKAIMDQFGSGHVSK

Radius of gyration: 11.83 Å; chains: 1; bounding box: 31×22×35 Å